Protein AF-A0AA94EXV3-F1 (afdb_monomer_lite)

Radius of gyration: 38.87 Å; chains: 1; bounding box: 65×58×108 Å

Organism: NCBI:txid996

pLDDT: mean 76.08, std 19.23, range [32.66, 96.25]

Secondary structure (DSSP, 8-state):
-HHHHHHHHHHHHHHHHHT----------TT--------HHHHHHHHHHHHS-SS---HHHHHHHHHHHHHHHHHHHHHHHHHHHHHHHHHHHHHHHHHHHHHHHHHHHHHHHHHHHHHHHHHHHHHHHHHHTSSS--HHHHHHHHHHHHHHHHHHHHHHHHHHHHHHHHHHHHHHTT-

Sequence (179 aa):
MKRHIYIILLTIISVNIYGQTDTVNKQKTNSIEKVEVVNKSFDELVKFQTEKKKEEKSIWDTLIPLLIGAGLTLLTQILMDYRKNQKDKKSEILLTKAELEKHKYLLKDNYRELAMHKAHKFYWYAHYEFESAKEKPDEKEVEKFYNYHMNSSSKARETENKKSDNFANTVSKSQNYNI

Structure (mmCIF, N/CA/C/O backbone):
data_AF-A0AA94EXV3-F1
#
_entry.id   AF-A0AA94EXV3-F1
#
loop_
_atom_site.group_PDB
_atom_site.id
_atom_site.type_symbol
_atom_site.label_atom_id
_atom_site.label_alt_id
_atom_site.label_comp_id
_atom_site.label_asym_id
_atom_site.label_entity_id
_atom_site.label_seq_id
_atom_site.pdbx_PDB_ins_code
_atom_site.Cartn_x
_atom_site.Cartn_y
_atom_site.Cartn_z
_atom_site.occupancy
_atom_site.B_iso_or_equiv
_atom_site.auth_seq_id
_atom_site.auth_comp_id
_atom_site.auth_asym_id
_atom_site.auth_atom_id
_atom_site.pdbx_PDB_model_num
ATOM 1 N N . MET A 1 1 ? -6.667 13.140 40.363 1.00 45.44 1 MET A N 1
ATOM 2 C CA . MET A 1 1 ? -7.126 12.741 41.719 1.00 45.44 1 MET A CA 1
ATOM 3 C C . MET A 1 1 ? -8.138 11.592 41.737 1.00 45.44 1 MET A C 1
ATOM 5 O O . MET A 1 1 ? -7.859 10.610 42.407 1.00 45.44 1 MET A O 1
ATOM 9 N N . LYS A 1 2 ? -9.254 11.626 40.984 1.00 43.28 2 LYS A N 1
ATOM 10 C CA . LYS A 1 2 ? -10.299 10.566 41.029 1.00 43.28 2 LYS A CA 1
ATOM 11 C C . LYS A 1 2 ? -9.805 9.133 40.726 1.00 43.28 2 LYS A C 1
ATOM 13 O O . LYS A 1 2 ? -10.330 8.173 41.273 1.00 43.28 2 LYS A O 1
ATOM 18 N N . ARG A 1 3 ? -8.759 8.988 39.903 1.00 48.91 3 ARG A N 1
ATOM 19 C CA . ARG A 1 3 ? -8.186 7.690 39.495 1.00 48.91 3 ARG A CA 1
ATOM 20 C C . ARG A 1 3 ? -7.366 6.997 40.597 1.00 48.91 3 ARG A C 1
ATOM 22 O O . ARG A 1 3 ? -7.314 5.776 40.620 1.00 48.91 3 ARG A O 1
ATOM 29 N N . HIS A 1 4 ? -6.772 7.755 41.522 1.00 48.53 4 HIS A N 1
ATOM 30 C CA . HIS A 1 4 ? -5.984 7.187 42.625 1.00 48.53 4 HIS A CA 1
ATOM 31 C C . HIS A 1 4 ? -6.871 6.665 43.759 1.00 48.53 4 HIS A C 1
ATOM 33 O O . HIS A 1 4 ? -6.553 5.640 44.348 1.00 48.53 4 HIS A O 1
ATOM 39 N N . ILE A 1 5 ? -8.026 7.297 43.990 1.00 61.88 5 ILE A N 1
ATOM 40 C CA . ILE A 1 5 ? -8.992 6.864 45.011 1.00 61.88 5 ILE A CA 1
ATOM 41 C C . ILE A 1 5 ? -9.544 5.468 44.682 1.00 61.88 5 ILE A C 1
ATOM 43 O O . ILE A 1 5 ? -9.594 4.614 45.559 1.00 61.88 5 ILE A O 1
ATOM 47 N N . TYR A 1 6 ? -9.866 5.197 43.411 1.00 53.41 6 TYR A N 1
ATOM 48 C CA . TYR A 1 6 ? -10.342 3.877 42.972 1.00 53.41 6 TYR A CA 1
ATOM 49 C C . TYR A 1 6 ? -9.300 2.766 43.140 1.00 53.41 6 TYR A C 1
ATOM 51 O O . TYR A 1 6 ? -9.657 1.651 43.508 1.00 53.41 6 TYR A O 1
ATOM 59 N N . ILE A 1 7 ? -8.020 3.064 42.892 1.00 61.72 7 ILE A N 1
ATOM 60 C CA . ILE A 1 7 ? -6.933 2.088 43.048 1.00 61.72 7 ILE A CA 1
ATOM 61 C C . ILE A 1 7 ? -6.751 1.741 44.527 1.00 61.72 7 ILE A C 1
ATOM 63 O O . ILE A 1 7 ? -6.656 0.564 44.853 1.00 61.72 7 ILE A O 1
ATOM 67 N N . ILE A 1 8 ? -6.788 2.743 45.412 1.00 63.00 8 ILE A N 1
ATOM 68 C CA . ILE A 1 8 ? -6.661 2.546 46.863 1.00 63.00 8 ILE A CA 1
ATOM 69 C C . ILE A 1 8 ? -7.824 1.693 47.398 1.00 63.00 8 ILE A C 1
ATOM 71 O O . ILE A 1 8 ? -7.603 0.738 48.143 1.00 63.00 8 ILE A O 1
ATOM 75 N N . LEU A 1 9 ? -9.054 1.975 46.960 1.00 56.28 9 LEU A N 1
ATOM 76 C CA . LEU A 1 9 ? -10.245 1.222 47.369 1.00 56.28 9 LEU A CA 1
ATOM 77 C C . LEU A 1 9 ? -10.205 -0.235 46.875 1.00 56.28 9 LEU A C 1
ATOM 79 O O . LEU A 1 9 ? -10.490 -1.150 47.644 1.00 56.28 9 LEU A O 1
ATOM 83 N N . LEU A 1 10 ? -9.761 -0.468 45.633 1.00 56.19 10 LEU A N 1
ATOM 84 C CA . LEU A 1 10 ? -9.556 -1.816 45.089 1.00 56.19 10 LEU A CA 1
ATOM 85 C C . LEU A 1 10 ? -8.454 -2.584 45.827 1.00 56.19 10 LEU A C 1
ATOM 87 O O . LEU A 1 10 ? -8.637 -3.767 46.103 1.00 56.19 10 LEU A O 1
ATOM 91 N N . THR A 1 11 ? -7.349 -1.926 46.198 1.00 55.19 11 THR A N 1
ATOM 92 C CA . THR A 1 11 ? -6.275 -2.579 46.960 1.00 55.19 11 THR A CA 1
ATOM 93 C C . THR A 1 11 ? -6.727 -2.999 48.357 1.00 55.19 11 THR A C 1
ATOM 95 O O . THR A 1 11 ? -6.437 -4.119 48.771 1.00 55.19 11 THR A O 1
ATOM 98 N N . ILE A 1 12 ? -7.509 -2.165 49.053 1.00 58.97 12 ILE A N 1
ATOM 99 C CA . ILE A 1 12 ? -8.038 -2.485 50.390 1.00 58.97 12 ILE A CA 1
ATOM 100 C C . ILE A 1 12 ? -9.010 -3.674 50.322 1.00 58.97 12 ILE A C 1
ATOM 102 O O . ILE A 1 12 ? -8.976 -4.550 51.186 1.00 58.97 12 ILE A O 1
ATOM 106 N N . ILE A 1 13 ? -9.834 -3.752 49.273 1.00 56.25 13 ILE A N 1
ATOM 107 C CA . ILE A 1 13 ? -10.747 -4.884 49.064 1.00 56.25 13 ILE A CA 1
ATOM 108 C C . ILE A 1 13 ? -9.959 -6.163 48.734 1.00 56.25 13 ILE A C 1
ATOM 110 O O . ILE A 1 13 ? -10.239 -7.211 49.309 1.00 56.25 13 ILE A O 1
ATOM 114 N N . SER A 1 14 ? -8.927 -6.094 47.884 1.00 52.88 14 SER A N 1
ATOM 115 C CA . SER A 1 14 ? -8.119 -7.275 47.545 1.00 52.88 14 SER A CA 1
ATOM 116 C C . SER A 1 14 ? -7.293 -7.815 48.717 1.00 52.88 14 SER A C 1
ATOM 118 O O . SER A 1 14 ? -7.165 -9.028 48.852 1.00 52.88 14 SER A O 1
ATOM 120 N N . VAL A 1 15 ? -6.776 -6.947 49.595 1.00 51.38 15 VAL A N 1
ATOM 121 C CA . VAL A 1 15 ? -5.991 -7.375 50.768 1.00 51.38 15 VAL A CA 1
ATOM 122 C C . VAL A 1 15 ? -6.872 -8.087 51.798 1.00 51.38 15 VAL A C 1
ATOM 124 O O . VAL A 1 15 ? -6.430 -9.064 52.394 1.00 51.38 15 VAL A O 1
ATOM 127 N N . ASN A 1 16 ? -8.135 -7.675 51.955 1.00 52.06 16 ASN A N 1
ATOM 128 C CA . ASN A 1 16 ? -9.071 -8.359 52.855 1.00 52.06 16 ASN A CA 1
ATOM 129 C C . ASN A 1 16 ? -9.522 -9.734 52.331 1.00 52.06 16 ASN A C 1
ATOM 131 O O . ASN A 1 16 ? -9.794 -10.622 53.130 1.00 52.06 16 ASN A O 1
ATOM 135 N N . ILE A 1 17 ? -9.571 -9.934 51.009 1.00 52.06 17 ILE A N 1
ATOM 136 C CA . ILE A 1 17 ? -9.995 -11.211 50.404 1.00 52.06 17 ILE A CA 1
ATOM 137 C C . ILE A 1 17 ? -8.862 -12.253 50.412 1.00 52.06 17 ILE A C 1
ATOM 139 O O . ILE A 1 17 ? -9.127 -13.442 50.549 1.00 52.06 17 ILE A O 1
ATOM 143 N N . TYR A 1 18 ? -7.597 -11.833 50.306 1.00 44.06 18 TYR A N 1
ATOM 144 C CA . TYR A 1 18 ? -6.448 -12.752 50.251 1.00 44.06 18 TYR A CA 1
ATOM 145 C C . TYR A 1 18 ? -5.907 -13.196 51.625 1.00 44.06 18 TYR A C 1
ATOM 147 O O . TYR A 1 18 ? -5.022 -14.048 51.682 1.00 44.06 18 TYR A O 1
ATOM 155 N N . GLY A 1 19 ? -6.409 -12.635 52.730 1.00 38.22 19 GLY A N 1
ATOM 156 C CA . GLY A 1 19 ? -5.903 -12.893 54.085 1.00 38.22 19 GLY A CA 1
ATOM 157 C C . GLY A 1 19 ? -6.409 -14.169 54.774 1.00 38.22 19 GLY A C 1
ATOM 158 O O . GLY A 1 19 ? -5.950 -14.465 55.875 1.00 38.22 19 GLY A O 1
ATOM 159 N N . GLN A 1 20 ? -7.334 -14.927 54.178 1.00 39.91 20 GLN A N 1
ATOM 160 C CA . GLN A 1 20 ? -7.860 -16.163 54.769 1.00 39.91 20 GLN A CA 1
ATOM 161 C C . GLN A 1 20 ? -7.376 -17.378 53.979 1.00 39.91 20 GLN A C 1
ATOM 163 O O . GLN A 1 20 ? -7.855 -17.676 52.891 1.00 39.91 20 GLN A O 1
ATOM 168 N N . THR A 1 21 ? -6.383 -18.067 54.532 1.00 36.72 21 THR A N 1
ATOM 169 C CA . THR A 1 21 ? -5.880 -19.336 54.015 1.00 36.72 21 THR A CA 1
ATOM 170 C C . THR A 1 21 ? -6.914 -20.442 54.232 1.00 36.72 21 THR A C 1
ATOM 172 O O . THR A 1 21 ? -7.266 -20.783 55.363 1.00 36.72 21 THR A O 1
ATOM 175 N N . ASP A 1 22 ? -7.389 -21.024 53.131 1.00 38.88 22 ASP A N 1
ATOM 176 C CA . ASP A 1 22 ? -8.254 -22.202 53.130 1.00 38.88 22 ASP A CA 1
ATOM 177 C C . ASP A 1 22 ? -7.547 -23.389 53.807 1.00 38.88 22 ASP A C 1
ATOM 179 O O . ASP A 1 22 ? -6.494 -23.853 53.363 1.00 38.88 22 ASP A O 1
ATOM 183 N N . THR A 1 23 ? -8.128 -23.916 54.887 1.00 40.31 23 THR A N 1
ATOM 184 C CA . THR A 1 23 ? -7.666 -25.167 55.507 1.00 40.31 23 THR A CA 1
ATOM 185 C C . THR A 1 23 ? -8.450 -26.339 54.923 1.00 40.31 23 THR A C 1
ATOM 187 O O . THR A 1 23 ? -9.612 -26.567 55.252 1.00 40.31 23 THR A O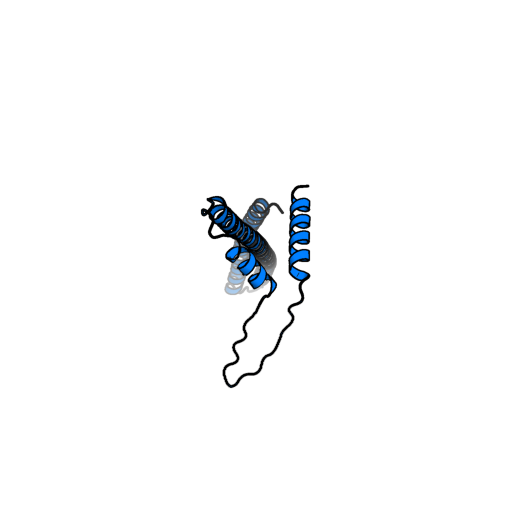 1
ATOM 190 N N . VAL A 1 24 ? -7.807 -27.094 54.029 1.00 38.91 24 VAL A N 1
ATOM 191 C CA . VAL A 1 24 ? -8.376 -28.294 53.394 1.00 38.91 24 VAL A CA 1
ATOM 192 C C . VAL A 1 24 ? -8.410 -29.439 54.409 1.00 38.91 24 VAL A C 1
ATOM 194 O O . VAL A 1 24 ? -7.372 -30.017 54.727 1.00 38.91 24 VAL A O 1
ATOM 197 N N . ASN A 1 25 ? -9.595 -29.799 54.906 1.00 44.00 25 ASN A N 1
ATOM 198 C CA . ASN A 1 25 ? -9.774 -30.976 55.756 1.00 44.00 25 ASN A CA 1
ATOM 199 C C . ASN A 1 25 ? -10.273 -32.156 54.906 1.00 44.00 25 ASN A C 1
ATOM 201 O O . ASN A 1 25 ? -11.390 -32.131 54.396 1.00 44.00 25 ASN A O 1
ATOM 205 N N . LYS A 1 26 ? -9.437 -33.184 54.719 1.00 34.16 26 LYS A N 1
ATOM 206 C CA . LYS A 1 26 ? -9.786 -34.391 53.952 1.00 34.16 26 LYS A CA 1
ATOM 207 C C . LYS A 1 26 ? -10.406 -35.433 54.884 1.00 34.16 26 LYS A C 1
ATOM 209 O O . LYS A 1 26 ? -9.681 -36.077 55.637 1.00 34.16 26 LYS A O 1
ATOM 214 N N . GLN A 1 27 ? -11.719 -35.650 54.803 1.00 38.34 27 GLN A N 1
ATOM 215 C CA . GLN A 1 27 ? -12.358 -36.834 55.390 1.00 38.34 27 GLN A CA 1
ATOM 216 C C . GLN A 1 27 ? -12.589 -37.899 54.318 1.00 38.34 27 GLN A C 1
ATOM 218 O O . GLN A 1 27 ? -13.201 -37.649 53.285 1.00 38.34 27 GLN A O 1
ATOM 223 N N . LYS A 1 28 ? -12.076 -39.105 54.577 1.00 32.66 28 LYS A N 1
ATOM 224 C CA . LYS A 1 28 ? -12.181 -40.264 53.690 1.00 32.66 28 LYS A CA 1
ATOM 225 C C . LYS A 1 28 ? -13.362 -41.125 54.144 1.00 32.66 28 LYS A C 1
ATOM 227 O O . LYS A 1 28 ? -13.272 -41.785 55.174 1.00 32.66 28 LYS A O 1
ATOM 232 N N . THR A 1 29 ? -14.448 -41.137 53.378 1.00 37.28 29 THR A N 1
ATOM 233 C CA . THR A 1 29 ? -15.479 -42.186 53.446 1.00 37.28 29 THR A CA 1
ATOM 234 C C . THR A 1 29 ? -15.749 -42.723 52.043 1.00 37.28 29 THR A C 1
ATOM 236 O O . THR A 1 29 ? -15.514 -42.051 51.041 1.00 37.28 29 THR A O 1
ATOM 239 N N . ASN A 1 30 ? -16.098 -44.005 51.976 1.00 46.31 30 ASN A N 1
ATOM 240 C CA . ASN A 1 30 ? -15.985 -44.828 50.780 1.00 46.31 30 ASN A CA 1
ATOM 241 C C . ASN A 1 30 ? -16.817 -44.316 49.584 1.00 46.31 30 ASN A C 1
ATOM 243 O O . ASN A 1 30 ? -18.038 -44.215 49.648 1.00 46.31 30 ASN A O 1
ATOM 247 N N . SER A 1 31 ? -16.120 -44.160 48.452 1.00 42.94 31 SER A N 1
ATOM 248 C CA . SER A 1 31 ? -16.575 -44.302 47.055 1.00 42.94 31 SER A CA 1
ATOM 249 C C . SER A 1 31 ? -17.255 -43.160 46.285 1.00 42.94 31 SER A C 1
ATOM 251 O O . SER A 1 31 ? -17.585 -43.394 45.128 1.00 42.94 31 SER A O 1
ATOM 253 N N . ILE A 1 32 ? -17.342 -41.922 46.786 1.00 42.50 32 ILE A N 1
ATOM 254 C CA . ILE A 1 32 ? -17.575 -40.736 45.927 1.00 42.50 32 ILE A CA 1
ATOM 255 C C . ILE A 1 32 ? -16.794 -39.544 46.505 1.00 42.50 32 ILE A C 1
ATOM 257 O O . ILE A 1 32 ? -17.120 -39.059 47.586 1.00 42.50 32 ILE A O 1
ATOM 261 N N . GLU A 1 33 ? -15.752 -39.071 45.808 1.00 38.19 33 GLU A N 1
ATOM 262 C CA . GLU A 1 33 ? -15.032 -37.837 46.167 1.00 38.19 33 GLU A CA 1
ATOM 263 C C . GLU A 1 33 ? -15.942 -36.627 45.919 1.00 38.19 33 GLU A C 1
ATOM 265 O O . GLU A 1 33 ? -15.972 -36.034 44.842 1.00 38.19 33 GLU A O 1
ATOM 270 N N . LYS A 1 34 ? -16.721 -36.260 46.935 1.00 37.72 34 LYS A N 1
ATOM 271 C CA . LYS A 1 34 ? -17.432 -34.987 46.962 1.00 37.72 34 LYS A CA 1
ATOM 272 C C . LYS A 1 34 ? -16.473 -33.939 47.524 1.00 37.72 34 LYS A C 1
ATOM 274 O O . LYS A 1 34 ? -16.270 -33.852 48.731 1.00 37.72 34 LYS A O 1
ATOM 279 N N . VAL A 1 35 ? -15.831 -33.180 46.638 1.00 42.56 35 VAL A N 1
ATOM 280 C CA . VAL A 1 35 ? -15.030 -32.012 47.026 1.00 42.56 35 VAL A CA 1
ATOM 281 C C . VAL A 1 35 ? -16.002 -30.907 47.429 1.00 42.56 35 VAL A C 1
ATOM 283 O O . VAL A 1 35 ? -16.467 -30.133 46.596 1.00 42.56 35 VAL A O 1
ATOM 286 N N . GLU A 1 36 ? -16.371 -30.867 48.706 1.00 45.97 36 GLU A N 1
ATOM 287 C CA . GLU A 1 36 ? -17.114 -29.743 49.265 1.00 45.97 36 GLU A CA 1
ATOM 288 C C . GLU A 1 36 ? -16.120 -28.639 49.630 1.00 45.97 36 GLU A C 1
ATOM 290 O O . GLU A 1 36 ? -15.291 -28.785 50.529 1.00 45.97 36 GLU A O 1
ATOM 295 N N . VAL A 1 37 ? -16.186 -27.523 48.902 1.00 45.62 37 VAL A N 1
ATOM 296 C CA . VAL A 1 37 ? -15.518 -26.280 49.294 1.00 45.62 37 VAL A CA 1
ATOM 297 C C . VAL A 1 37 ? -16.305 -25.712 50.473 1.00 45.62 37 VAL A C 1
ATOM 299 O O . VAL A 1 37 ? -17.205 -24.893 50.305 1.00 45.62 37 VAL A O 1
ATOM 302 N N . VAL A 1 38 ? -16.013 -26.209 51.674 1.00 52.38 38 VAL A N 1
ATOM 303 C CA . VAL A 1 38 ? -16.607 -25.712 52.919 1.00 52.38 38 VAL A CA 1
ATOM 304 C C . VAL A 1 38 ? -15.869 -24.438 53.304 1.00 52.38 38 VAL A C 1
ATOM 306 O O . VAL A 1 38 ? -14.886 -24.455 54.050 1.00 52.38 38 VAL A O 1
ATOM 309 N N . ASN A 1 39 ? -16.311 -23.316 52.741 1.00 55.19 39 ASN A N 1
ATOM 310 C CA . ASN A 1 39 ? -15.818 -22.015 53.153 1.00 55.19 39 ASN A CA 1
ATOM 311 C C . ASN A 1 39 ? -16.484 -21.648 54.484 1.00 55.19 39 ASN A C 1
ATOM 313 O O . ASN A 1 39 ? -17.587 -21.107 54.516 1.00 55.19 39 ASN A O 1
ATOM 317 N N . LYS A 1 40 ? -15.782 -21.931 55.587 1.00 57.16 40 LYS A N 1
ATOM 318 C CA . LYS A 1 40 ? -16.249 -21.649 56.952 1.00 57.16 40 LYS A CA 1
ATOM 319 C C . LYS A 1 40 ? -16.683 -20.196 57.139 1.00 57.16 40 LYS A C 1
ATOM 321 O O . LYS A 1 40 ? -17.629 -19.960 57.873 1.00 57.16 40 LYS A O 1
ATOM 326 N N . SER A 1 41 ? -16.042 -19.246 56.455 1.00 59.88 41 SER A N 1
ATOM 327 C CA . SER A 1 41 ? -16.410 -17.827 56.540 1.00 59.88 41 SER A CA 1
ATOM 328 C C . SER A 1 41 ? -17.731 -17.522 55.828 1.00 59.88 41 SER A C 1
ATOM 330 O O . SER A 1 41 ? -18.515 -16.704 56.304 1.00 59.88 41 SER A O 1
ATOM 332 N N . PHE A 1 42 ? -18.025 -18.226 54.731 1.00 60.06 42 PHE A N 1
ATOM 333 C CA . PHE A 1 42 ? -19.312 -18.132 54.051 1.00 60.06 42 PHE A CA 1
ATOM 334 C C . PHE A 1 42 ? -20.408 -18.808 54.874 1.00 60.06 42 PHE A C 1
ATOM 336 O O . PHE A 1 42 ? -21.466 -18.222 55.061 1.00 60.06 42 PHE A O 1
ATOM 343 N N . ASP A 1 43 ? -20.138 -19.985 55.439 1.00 59.88 43 ASP A N 1
ATOM 344 C CA . ASP A 1 43 ? -21.085 -20.687 56.311 1.00 59.88 43 ASP A CA 1
ATOM 345 C C . ASP A 1 43 ? -21.363 -19.918 57.607 1.00 59.88 43 ASP A C 1
ATOM 347 O O . ASP A 1 43 ? -22.485 -19.938 58.103 1.00 59.88 43 ASP A O 1
ATOM 351 N N . GLU A 1 44 ? -20.373 -19.207 58.147 1.00 67.56 44 GLU A N 1
ATOM 352 C CA . GLU A 1 44 ? -20.520 -18.341 59.318 1.00 67.56 44 GLU A CA 1
ATOM 353 C C . GLU A 1 44 ? -21.292 -17.059 58.977 1.00 67.56 44 GLU A C 1
ATOM 355 O O . GLU A 1 44 ? -22.170 -16.660 59.739 1.00 67.56 44 GLU A O 1
ATOM 360 N N . LEU A 1 45 ? -21.073 -16.468 57.795 1.00 60.25 45 LEU A N 1
ATOM 361 C CA . LEU A 1 45 ? -21.897 -15.370 57.272 1.00 60.25 45 LEU A CA 1
ATOM 362 C C . LEU A 1 45 ? -23.345 -15.809 57.012 1.00 60.25 45 LEU A C 1
ATOM 364 O O . LEU A 1 45 ? -24.278 -15.085 57.359 1.00 60.25 45 LEU A O 1
ATOM 368 N N . VAL A 1 46 ? -23.543 -17.001 56.444 1.00 64.38 46 VAL A N 1
ATOM 369 C CA . VAL A 1 46 ? -24.862 -17.590 56.182 1.00 64.38 46 VAL A CA 1
ATOM 370 C C . VAL A 1 46 ? -25.563 -17.912 57.495 1.00 64.38 46 VAL A C 1
ATOM 372 O O . VAL A 1 46 ? -26.719 -17.526 57.651 1.00 64.38 46 VAL A O 1
ATOM 375 N N . LYS A 1 47 ? -24.880 -18.535 58.466 1.00 64.38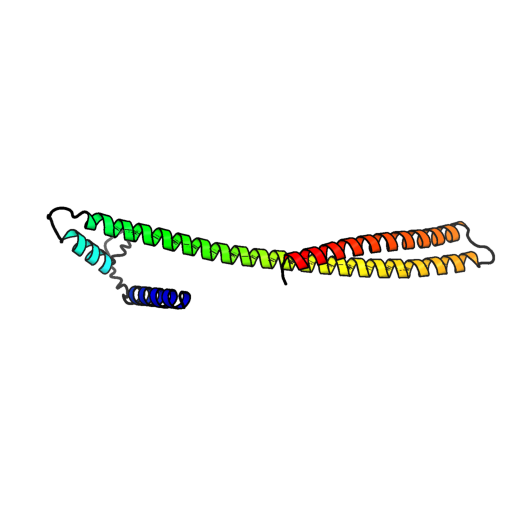 47 LYS A N 1
ATOM 376 C CA . LYS A 1 47 ? -25.417 -18.801 59.811 1.00 64.38 47 LYS A CA 1
ATOM 377 C C . LYS A 1 47 ? -25.745 -17.523 60.564 1.00 64.38 47 LYS A C 1
ATOM 379 O O . LYS A 1 47 ? -26.830 -17.423 61.119 1.00 64.38 47 LYS A O 1
ATOM 384 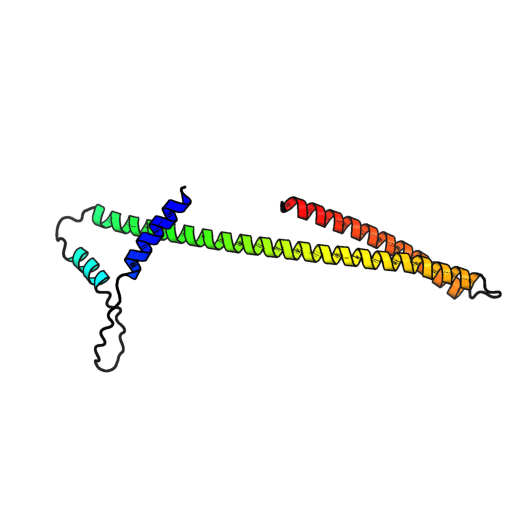N N . PHE A 1 48 ? -24.883 -16.511 60.521 1.00 65.44 48 PHE A N 1
ATOM 385 C CA . PHE A 1 48 ? -25.156 -15.220 61.151 1.00 65.44 48 PHE A CA 1
ATOM 386 C C . PHE A 1 48 ? -26.374 -14.516 60.530 1.00 65.44 48 PHE A C 1
ATOM 388 O O . PHE A 1 48 ? -27.127 -13.848 61.240 1.00 65.44 48 PHE A O 1
ATOM 395 N N . GLN A 1 49 ? -26.606 -14.703 59.224 1.00 58.72 49 GLN A N 1
ATOM 396 C CA . GLN A 1 49 ? -27.815 -14.235 58.539 1.00 58.72 49 GLN A CA 1
ATOM 397 C C . GLN A 1 49 ? -29.054 -15.107 58.808 1.00 58.72 49 GLN A C 1
ATOM 399 O O . GLN A 1 49 ? -30.161 -14.580 58.781 1.00 58.72 49 GLN A O 1
ATOM 404 N N . THR A 1 50 ? -28.908 -16.410 59.082 1.00 60.31 50 THR A N 1
ATOM 405 C CA . THR A 1 50 ? -30.047 -17.317 59.348 1.00 60.31 50 THR A CA 1
ATOM 406 C C . THR A 1 50 ? -30.442 -17.412 60.823 1.00 60.31 50 THR A C 1
ATOM 408 O O . THR A 1 50 ? -31.612 -17.649 61.113 1.00 60.31 50 THR A O 1
ATOM 411 N N . GLU A 1 51 ? -29.520 -17.195 61.766 1.00 60.28 51 GLU A N 1
ATOM 412 C CA . GLU A 1 51 ? -29.797 -17.219 63.211 1.00 60.28 51 GLU A CA 1
ATOM 413 C C . GLU A 1 51 ? -30.364 -15.886 63.726 1.00 60.28 51 GLU A C 1
ATOM 415 O O . GLU A 1 51 ? -31.109 -15.867 64.711 1.00 60.28 51 GLU A O 1
ATOM 420 N N . LYS A 1 52 ? -30.112 -14.762 63.037 1.00 52.66 52 LYS A N 1
ATOM 421 C CA . LYS A 1 52 ? -30.773 -13.487 63.345 1.00 52.66 52 LYS A CA 1
ATOM 422 C C . LYS A 1 52 ? -32.173 -13.415 62.721 1.00 52.66 52 LYS A C 1
ATOM 424 O O . LYS A 1 52 ? -32.378 -12.804 61.682 1.00 52.66 52 LYS A O 1
ATOM 429 N N . LYS A 1 53 ? -33.124 -13.932 63.511 1.00 52.66 53 LYS A N 1
ATOM 430 C CA . LYS A 1 53 ? -34.497 -13.429 63.731 1.00 52.66 53 LYS A CA 1
ATOM 431 C C . LYS A 1 53 ? -35.655 -14.040 62.922 1.00 52.66 53 LYS A C 1
ATOM 433 O O . LYS A 1 53 ? -35.929 -13.702 61.777 1.00 52.66 53 LYS A O 1
ATOM 438 N N . LYS A 1 54 ? -36.486 -14.788 63.663 1.00 53.69 54 LYS A N 1
ATOM 439 C CA . LYS A 1 54 ? -37.958 -14.713 63.603 1.00 53.69 54 LYS A CA 1
ATOM 440 C C . LYS A 1 54 ? -38.431 -13.365 64.183 1.00 53.69 54 LYS A C 1
ATOM 442 O O . LYS A 1 54 ? -39.056 -13.331 65.235 1.00 53.69 54 LYS A O 1
ATOM 447 N N . GLU A 1 55 ? -38.100 -12.260 63.534 1.00 56.91 55 GLU A N 1
ATOM 448 C CA . GLU A 1 55 ? -38.699 -10.946 63.795 1.00 56.91 55 GLU A CA 1
ATOM 449 C C . GLU A 1 55 ? -38.970 -10.295 62.439 1.00 56.91 55 GLU A C 1
ATOM 451 O O . GLU A 1 55 ? -38.317 -10.632 61.453 1.00 56.91 55 GLU A O 1
ATOM 456 N N . GLU A 1 56 ? -40.002 -9.458 62.381 1.00 58.16 56 GLU A N 1
ATOM 457 C CA . GLU A 1 56 ? -40.596 -8.877 61.173 1.00 58.16 56 GLU A CA 1
ATOM 458 C C . GLU A 1 56 ? -39.562 -8.543 60.087 1.00 58.16 56 GLU A C 1
ATOM 460 O O . GLU A 1 56 ? -38.662 -7.731 60.299 1.00 58.16 56 GLU A O 1
ATOM 465 N N . LYS A 1 57 ? -39.693 -9.192 58.917 1.00 60.03 57 LYS A N 1
ATOM 466 C CA . LYS A 1 57 ? -38.799 -9.003 57.767 1.00 60.03 57 LYS A CA 1
ATOM 467 C C . LYS A 1 57 ? -38.712 -7.518 57.426 1.00 60.03 57 LYS A C 1
ATOM 469 O O . LYS A 1 57 ? -39.658 -6.943 56.886 1.00 60.03 57 LYS A O 1
ATOM 474 N N . SER A 1 58 ? -37.565 -6.919 57.714 1.00 73.56 58 SER A N 1
ATOM 475 C CA . SER A 1 58 ? -37.295 -5.531 57.382 1.00 73.56 58 SER A CA 1
ATOM 476 C C . SER A 1 58 ? -37.087 -5.412 55.875 1.00 73.56 58 SER A C 1
ATOM 478 O O . SER A 1 58 ? -36.396 -6.226 55.261 1.00 73.56 58 SER A O 1
ATOM 480 N N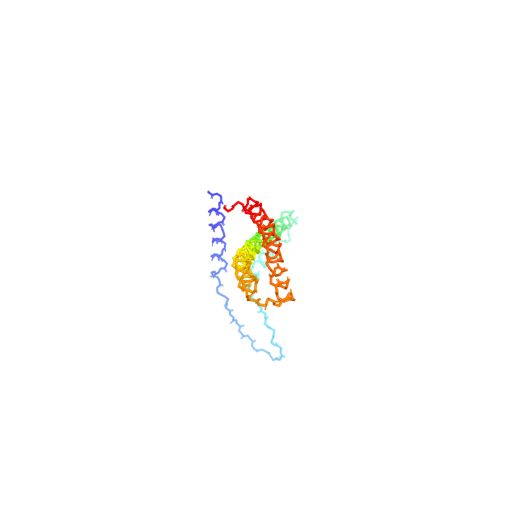 . ILE A 1 59 ? -37.642 -4.368 55.254 1.00 77.44 59 ILE A N 1
ATOM 481 C CA . ILE A 1 59 ? -37.430 -4.066 53.824 1.00 77.44 59 ILE A CA 1
ATOM 482 C C . ILE A 1 59 ? -35.922 -3.967 53.510 1.00 77.44 59 ILE A C 1
ATOM 484 O O . ILE A 1 59 ? -35.471 -4.346 52.427 1.00 77.44 59 ILE A O 1
ATOM 488 N N . TRP A 1 60 ? -35.126 -3.534 54.491 1.00 80.38 60 TRP A N 1
ATOM 489 C CA . TRP A 1 60 ? -33.672 -3.419 54.401 1.00 80.38 60 TRP A CA 1
ATOM 490 C C . TRP A 1 60 ? -32.951 -4.760 54.225 1.00 80.38 60 TRP A C 1
ATOM 492 O O . TRP A 1 60 ? -31.945 -4.800 53.516 1.00 80.38 60 TRP A O 1
ATOM 502 N N . ASP A 1 61 ? -33.495 -5.856 54.764 1.00 77.19 61 ASP A N 1
ATOM 503 C CA . ASP A 1 61 ? -32.903 -7.196 54.640 1.00 77.19 61 ASP A CA 1
ATOM 504 C C . ASP A 1 61 ? -32.975 -7.719 53.199 1.00 77.19 61 ASP A C 1
ATOM 506 O O . ASP A 1 61 ? -32.170 -8.551 52.793 1.00 77.19 61 ASP A O 1
ATOM 510 N N . THR A 1 62 ? -33.912 -7.203 52.397 1.00 79.00 62 THR A N 1
ATOM 511 C CA . THR A 1 62 ? -34.024 -7.526 50.964 1.00 79.00 62 THR A CA 1
ATOM 512 C C . THR A 1 62 ? -33.331 -6.477 50.090 1.00 79.00 62 THR A C 1
ATOM 514 O O . THR A 1 62 ? -32.722 -6.810 49.074 1.00 79.00 62 THR A O 1
ATOM 517 N N . LEU A 1 63 ? -33.377 -5.204 50.492 1.00 80.62 63 LEU A N 1
ATOM 518 C CA . LEU A 1 63 ? -32.826 -4.090 49.721 1.00 80.62 63 LEU A CA 1
ATOM 519 C C . LEU A 1 63 ? -31.290 -4.081 49.691 1.00 80.62 63 LEU A C 1
ATOM 521 O O . LEU A 1 63 ? -30.705 -3.808 48.644 1.00 80.62 63 LEU A O 1
ATOM 525 N N . ILE A 1 64 ? -30.628 -4.391 50.812 1.00 80.75 64 ILE A N 1
ATOM 526 C CA . ILE A 1 64 ? -29.160 -4.375 50.903 1.00 80.75 64 ILE A CA 1
ATOM 527 C C . ILE A 1 64 ? -28.528 -5.446 49.993 1.00 80.75 64 ILE A C 1
ATOM 529 O O . ILE A 1 64 ? -27.676 -5.081 49.178 1.00 80.75 64 ILE A O 1
ATOM 533 N N . PRO A 1 65 ? -28.947 -6.730 50.030 1.00 85.69 65 PRO A N 1
ATOM 534 C CA . PRO A 1 65 ? -28.428 -7.738 49.105 1.00 85.69 65 PRO A CA 1
ATOM 535 C C . PRO A 1 65 ? -28.706 -7.397 47.638 1.00 85.69 65 PRO A C 1
ATOM 537 O O . PRO A 1 65 ? -27.846 -7.613 46.785 1.00 85.69 65 PRO A O 1
ATOM 540 N N . LEU A 1 66 ? -29.875 -6.816 47.342 1.00 84.12 66 LEU A N 1
ATOM 541 C CA . LEU A 1 66 ? -30.249 -6.406 45.988 1.00 84.12 66 LEU A CA 1
ATOM 542 C C . LEU A 1 66 ? -29.350 -5.273 45.462 1.00 84.12 66 LEU A C 1
ATOM 544 O O . LEU A 1 66 ? -28.887 -5.338 44.324 1.00 84.12 66 LEU A O 1
ATOM 548 N N . LEU A 1 67 ? -29.043 -4.271 46.292 1.00 83.00 67 LEU A N 1
ATOM 549 C CA . LEU A 1 67 ? -28.114 -3.186 45.955 1.00 83.00 67 LEU A CA 1
ATOM 550 C C . LEU A 1 67 ? -26.676 -3.683 45.778 1.00 83.00 67 LEU A C 1
ATOM 552 O O . LEU A 1 67 ? -25.992 -3.241 44.856 1.00 83.00 67 LEU A O 1
ATOM 556 N N . ILE A 1 68 ? -26.220 -4.617 46.620 1.00 84.25 68 ILE A N 1
ATOM 557 C CA . ILE A 1 68 ? -24.895 -5.241 46.481 1.00 84.25 68 ILE A CA 1
ATOM 558 C C . ILE A 1 68 ? -24.821 -6.031 45.170 1.00 84.25 68 ILE A C 1
ATOM 560 O O . ILE A 1 68 ? -23.864 -5.867 44.412 1.00 84.25 68 ILE A O 1
ATOM 564 N N . GLY A 1 69 ? -25.848 -6.833 44.867 1.00 86.25 69 GLY A N 1
ATOM 565 C CA . GLY A 1 69 ? -25.956 -7.574 43.611 1.00 86.25 69 GLY A CA 1
ATOM 566 C C . GLY A 1 69 ? -25.933 -6.649 42.392 1.00 86.25 69 GLY A C 1
ATOM 567 O O . GLY A 1 69 ? -25.109 -6.828 41.496 1.00 86.25 69 GLY A O 1
ATOM 568 N N . ALA A 1 70 ? -26.763 -5.602 42.392 1.00 88.25 70 ALA A N 1
ATOM 569 C CA . ALA A 1 70 ? -26.797 -4.603 41.324 1.00 88.25 70 ALA A CA 1
ATOM 570 C C . ALA A 1 70 ? -25.443 -3.883 41.167 1.00 88.25 70 ALA A C 1
ATOM 572 O O . ALA A 1 70 ? -24.926 -3.765 40.055 1.00 88.25 70 ALA A O 1
ATOM 573 N N . GLY A 1 71 ? -24.815 -3.479 42.274 1.00 86.06 71 GLY A N 1
ATOM 574 C CA . GLY A 1 71 ? -23.495 -2.848 42.273 1.00 86.06 71 GLY A CA 1
ATOM 575 C C . GLY A 1 71 ? -22.407 -3.741 41.671 1.00 86.06 71 GLY A C 1
ATOM 576 O O . GLY A 1 71 ? -21.614 -3.273 40.852 1.00 86.06 71 GLY A O 1
ATOM 577 N N . LEU A 1 72 ? -22.400 -5.036 42.003 1.00 83.88 72 LEU A N 1
ATOM 578 C CA . LEU A 1 72 ? -21.471 -6.005 41.414 1.00 83.88 72 LEU A CA 1
ATOM 579 C C . LEU A 1 72 ? -21.680 -6.162 39.902 1.00 83.88 72 LEU A C 1
ATOM 581 O O . LEU A 1 72 ? -20.707 -6.210 39.142 1.00 83.88 72 LEU A O 1
ATOM 585 N N . THR A 1 73 ? -22.935 -6.219 39.446 1.00 90.12 73 THR A N 1
ATOM 586 C CA . THR A 1 73 ? -23.237 -6.333 38.009 1.00 90.12 73 THR A CA 1
ATOM 587 C C . THR A 1 73 ? -22.796 -5.093 37.230 1.00 90.12 73 THR A C 1
ATOM 589 O O . THR A 1 73 ? -22.166 -5.219 36.184 1.00 90.12 73 THR A O 1
ATOM 592 N N . LEU A 1 74 ? -23.013 -3.891 37.769 1.00 86.12 74 LEU A N 1
ATOM 593 C CA . LEU A 1 74 ? -22.563 -2.651 37.134 1.00 86.12 74 LEU A CA 1
ATOM 594 C C . LEU A 1 74 ? -21.035 -2.553 37.097 1.00 86.12 74 LEU A C 1
ATOM 596 O O . LEU A 1 74 ? -20.458 -2.189 36.073 1.00 86.12 74 LEU A O 1
ATOM 600 N N . LEU A 1 75 ? -20.357 -2.923 38.187 1.00 82.62 75 LEU A N 1
ATOM 601 C CA . LEU A 1 75 ? -18.894 -2.941 38.232 1.00 82.62 75 LEU A CA 1
ATOM 602 C C . LEU A 1 75 ? -18.305 -3.908 37.204 1.00 82.62 75 LEU A C 1
ATOM 604 O O . LEU A 1 75 ? -17.352 -3.558 36.507 1.00 82.62 75 LEU A O 1
ATOM 608 N N . THR A 1 76 ? -18.873 -5.108 37.082 1.00 88.75 76 THR A N 1
ATOM 609 C CA . THR A 1 76 ? -18.412 -6.096 36.097 1.00 88.75 76 THR A CA 1
ATOM 610 C C . THR A 1 76 ? -18.665 -5.637 34.662 1.00 88.75 76 THR A C 1
ATOM 612 O O . THR A 1 76 ? -17.767 -5.786 33.833 1.00 88.75 76 THR A O 1
ATOM 615 N N . GLN A 1 77 ? -19.807 -5.003 34.375 1.00 89.69 77 GLN A N 1
ATOM 616 C CA . GLN A 1 77 ? -20.091 -4.393 33.069 1.00 89.69 77 GLN A CA 1
ATOM 617 C C . GLN A 1 77 ? -19.076 -3.300 32.714 1.00 89.69 77 GLN A C 1
ATOM 619 O O . GLN A 1 77 ? -18.432 -3.384 31.671 1.00 89.69 77 GLN A O 1
ATOM 624 N N . ILE A 1 78 ? -18.835 -2.343 33.615 1.00 90.88 78 ILE A N 1
ATOM 625 C CA . ILE A 1 78 ? -17.855 -1.264 33.400 1.00 90.88 78 ILE A CA 1
ATOM 626 C C . ILE A 1 78 ? -16.457 -1.837 33.136 1.00 90.88 78 ILE A C 1
ATOM 628 O O . ILE A 1 78 ? -15.723 -1.354 32.270 1.00 90.88 78 ILE A O 1
ATOM 632 N N . LEU A 1 79 ? -16.067 -2.873 33.880 1.00 90.25 79 LEU A N 1
ATOM 633 C CA . LEU A 1 79 ? -14.749 -3.487 33.758 1.00 90.25 79 LEU A CA 1
ATOM 634 C C . LEU A 1 79 ? -14.610 -4.263 32.437 1.00 90.25 79 LEU A C 1
ATOM 636 O O . LEU A 1 79 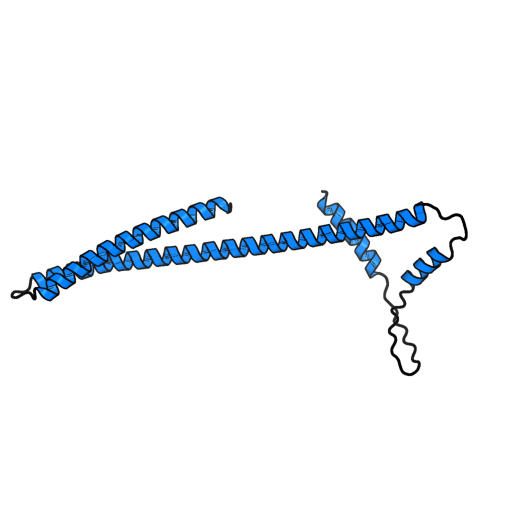? -13.565 -4.175 31.785 1.00 90.25 79 LEU A O 1
ATOM 640 N N . MET A 1 80 ? -15.660 -4.971 32.011 1.00 90.81 80 MET A N 1
ATOM 641 C CA . MET A 1 80 ? -15.727 -5.628 30.701 1.00 90.81 80 MET A CA 1
ATOM 642 C C . MET A 1 80 ? -15.638 -4.611 29.562 1.00 90.81 80 MET A C 1
ATOM 644 O O . MET A 1 80 ? -14.783 -4.765 28.687 1.00 90.81 80 MET A O 1
ATOM 648 N N . ASP A 1 81 ? -16.435 -3.544 29.609 1.00 89.38 81 ASP A N 1
ATOM 649 C CA . ASP A 1 81 ? -16.449 -2.492 28.589 1.00 89.38 81 ASP A CA 1
ATOM 650 C C . ASP A 1 81 ? -15.104 -1.778 28.503 1.00 89.38 81 ASP A C 1
ATOM 652 O O . ASP A 1 81 ? -14.576 -1.548 27.415 1.00 89.38 81 ASP A O 1
ATOM 656 N N . TYR A 1 82 ? -14.476 -1.493 29.644 1.00 90.62 82 TYR A N 1
ATOM 657 C CA . TYR A 1 82 ? -13.148 -0.895 29.668 1.00 90.62 82 TYR A CA 1
ATOM 658 C C . TYR A 1 82 ? -12.091 -1.810 29.034 1.00 90.62 82 TYR A C 1
ATOM 660 O O . TYR A 1 82 ? -11.279 -1.354 28.224 1.00 90.62 82 TYR A O 1
ATOM 668 N N . ARG A 1 83 ? -12.094 -3.109 29.369 1.00 88.88 83 ARG A N 1
ATOM 669 C CA . ARG A 1 83 ? -11.158 -4.082 28.776 1.00 88.88 83 ARG A CA 1
ATOM 670 C C . ARG A 1 83 ? -11.409 -4.271 27.284 1.00 88.88 83 ARG A C 1
ATOM 672 O O . ARG A 1 83 ? -10.441 -4.402 26.537 1.00 88.88 83 ARG A O 1
ATOM 679 N N . LYS A 1 84 ? -12.671 -4.281 26.856 1.00 91.75 84 LYS A N 1
ATOM 680 C CA . LYS A 1 84 ? -13.057 -4.364 25.447 1.00 91.75 84 LYS A CA 1
ATOM 681 C C . LYS A 1 84 ? -12.574 -3.131 24.683 1.00 91.75 84 LYS A C 1
ATOM 683 O O . LYS A 1 84 ? -11.774 -3.280 23.769 1.00 91.75 84 LYS A O 1
ATOM 688 N N . ASN A 1 85 ? -12.890 -1.928 25.161 1.00 88.50 85 ASN A N 1
ATOM 689 C CA . ASN A 1 85 ? -12.445 -0.670 24.555 1.00 88.50 85 ASN A CA 1
ATOM 690 C C . ASN A 1 85 ? -10.915 -0.564 24.449 1.00 88.50 85 ASN A C 1
ATOM 692 O O . ASN A 1 85 ? -10.390 -0.036 23.474 1.00 88.50 85 ASN A O 1
ATOM 696 N N . GLN A 1 86 ? -10.174 -1.067 25.441 1.00 84.50 86 GLN A N 1
ATOM 697 C CA . GLN A 1 86 ? -8.709 -1.142 25.387 1.00 84.50 86 GLN A CA 1
ATOM 698 C C . GLN A 1 86 ? -8.211 -2.074 24.272 1.00 84.50 86 GLN A C 1
ATOM 700 O O . GLN A 1 86 ? -7.275 -1.728 23.549 1.00 84.50 86 GLN A O 1
ATOM 705 N N . LYS A 1 87 ? -8.822 -3.257 24.132 1.00 88.31 87 LYS A N 1
ATOM 706 C CA . LYS A 1 87 ? -8.476 -4.216 23.073 1.00 88.31 87 LYS A CA 1
ATOM 707 C C . LYS A 1 87 ? -8.819 -3.667 21.692 1.00 88.31 87 LYS A C 1
ATOM 709 O O . LYS A 1 87 ? -7.969 -3.742 20.809 1.00 88.31 87 LYS A O 1
ATOM 714 N N . ASP A 1 88 ? -9.997 -3.074 21.546 1.00 88.06 88 ASP A N 1
ATOM 715 C CA . ASP A 1 88 ? -10.481 -2.526 20.280 1.00 88.06 88 ASP A CA 1
ATOM 716 C C . ASP A 1 88 ? -9.557 -1.396 19.811 1.00 88.06 88 ASP A C 1
ATOM 718 O O . ASP A 1 88 ? -9.011 -1.479 18.713 1.00 88.06 88 ASP A O 1
ATOM 722 N N . LYS A 1 89 ? -9.213 -0.448 20.696 1.00 84.50 89 LYS A N 1
ATOM 723 C CA . LYS A 1 89 ? -8.218 0.602 20.405 1.00 84.50 89 LYS A CA 1
ATOM 724 C C . LYS A 1 89 ? -6.862 0.041 19.989 1.00 84.50 89 LYS A C 1
ATOM 726 O O . LYS A 1 89 ? -6.241 0.533 19.053 1.00 84.50 89 LYS A O 1
ATOM 731 N N . LYS A 1 90 ? -6.369 -0.993 20.681 1.00 84.25 90 LYS A N 1
ATOM 732 C CA . LYS A 1 90 ? -5.090 -1.623 20.321 1.00 84.25 90 LYS A CA 1
ATOM 733 C C . LYS A 1 90 ? -5.167 -2.287 18.944 1.00 84.25 90 LYS A C 1
ATOM 735 O O . LYS A 1 90 ? -4.205 -2.202 18.185 1.00 84.25 90 LYS A O 1
ATOM 740 N N . SER A 1 91 ? -6.281 -2.947 18.634 1.00 86.62 91 SER A N 1
ATOM 741 C CA . SER A 1 91 ? -6.498 -3.571 17.328 1.00 86.62 91 SER A CA 1
ATOM 742 C C . SER A 1 91 ? -6.575 -2.532 16.210 1.00 86.62 91 SER A C 1
ATOM 744 O O . SER A 1 91 ? -5.927 -2.704 15.185 1.00 86.62 91 SER A O 1
ATOM 746 N N . GLU A 1 92 ? -7.251 -1.410 16.452 1.00 86.69 92 GLU A N 1
ATOM 747 C CA . GLU A 1 92 ? -7.365 -0.293 15.518 1.00 86.69 92 GLU A CA 1
ATOM 748 C C . GLU A 1 92 ? -5.993 0.322 15.218 1.00 86.69 92 GLU A C 1
ATOM 750 O O . GLU A 1 92 ? -5.614 0.438 14.059 1.00 86.69 92 GLU A O 1
ATOM 755 N N . ILE A 1 93 ? -5.178 0.590 16.246 1.00 84.81 93 ILE A N 1
ATOM 756 C CA . ILE A 1 93 ? -3.801 1.086 16.067 1.00 84.81 93 ILE A CA 1
ATOM 757 C C . ILE A 1 93 ? -2.960 0.114 15.225 1.00 84.81 93 ILE A C 1
ATOM 759 O O . ILE A 1 93 ? -2.182 0.543 14.371 1.00 84.81 93 ILE A O 1
ATOM 763 N N . LEU A 1 94 ? -3.088 -1.196 15.463 1.00 86.75 94 LEU A N 1
ATOM 764 C CA . LEU A 1 94 ? -2.363 -2.209 14.693 1.00 86.75 94 LEU A CA 1
ATOM 765 C C . LEU A 1 94 ? -2.810 -2.237 13.229 1.00 86.75 94 LEU A C 1
ATOM 767 O O . LEU A 1 94 ? -1.954 -2.312 12.348 1.00 86.75 94 LEU A O 1
ATOM 771 N N . LEU A 1 95 ? -4.115 -2.141 12.970 1.00 88.12 95 LEU A N 1
ATOM 772 C CA . LEU A 1 95 ? -4.663 -2.065 11.617 1.00 88.12 95 LEU A CA 1
ATOM 773 C C . LEU A 1 95 ? -4.172 -0.805 10.901 1.00 88.12 95 LEU A C 1
ATOM 775 O O . LEU A 1 95 ? -3.627 -0.910 9.805 1.00 88.12 95 LEU A O 1
ATOM 779 N N . THR A 1 96 ? -4.246 0.361 11.545 1.00 83.69 96 THR A N 1
ATOM 780 C CA . THR A 1 96 ? -3.746 1.624 10.986 1.00 83.69 96 THR A CA 1
ATOM 781 C C . THR A 1 96 ? -2.254 1.551 10.673 1.00 83.69 96 THR A C 1
ATOM 783 O O . THR A 1 96 ? -1.816 1.979 9.604 1.00 83.69 96 THR A O 1
ATOM 786 N N . LYS A 1 97 ? -1.451 0.956 11.564 1.00 85.75 97 LYS A N 1
ATOM 787 C CA . LYS A 1 97 ? -0.016 0.760 11.328 1.00 85.75 97 LYS A CA 1
ATOM 788 C C . LYS A 1 97 ? 0.244 -0.166 10.137 1.00 85.75 97 LYS A C 1
ATOM 790 O O . LYS A 1 97 ? 1.096 0.149 9.308 1.00 85.75 97 LYS A O 1
ATOM 795 N N . ALA A 1 98 ? -0.487 -1.275 10.038 1.00 87.50 98 ALA A N 1
ATOM 796 C CA . ALA A 1 98 ? -0.370 -2.209 8.922 1.00 87.50 98 ALA A CA 1
ATOM 797 C C . ALA A 1 98 ? -0.779 -1.560 7.588 1.00 87.50 98 ALA A C 1
ATOM 799 O O . ALA A 1 98 ? -0.106 -1.750 6.574 1.00 87.50 98 ALA A O 1
ATOM 800 N N . GLU A 1 99 ? -1.838 -0.744 7.581 1.00 86.06 99 GLU A N 1
ATOM 801 C CA . GLU A 1 99 ? -2.243 0.027 6.403 1.00 86.06 99 GLU A CA 1
ATOM 802 C C . GLU A 1 99 ? -1.176 1.039 5.975 1.00 86.06 99 GLU A C 1
ATOM 804 O O . GLU A 1 99 ? -0.873 1.149 4.786 1.00 86.06 99 GLU A O 1
ATOM 809 N N . LEU A 1 100 ? -0.587 1.763 6.930 1.00 84.19 100 LEU A N 1
ATOM 810 C CA . LEU A 1 100 ? 0.477 2.729 6.658 1.00 84.19 100 LEU A CA 1
ATOM 811 C C . LEU A 1 100 ? 1.718 2.040 6.084 1.00 84.19 100 LEU A C 1
ATOM 813 O O . LEU A 1 100 ? 2.318 2.524 5.123 1.00 84.19 100 LEU A O 1
ATOM 817 N N . GLU A 1 101 ? 2.084 0.883 6.633 1.00 87.00 101 GLU A N 1
ATOM 818 C CA . GLU A 1 101 ? 3.196 0.082 6.133 1.00 87.00 101 GLU A CA 1
ATOM 819 C C . GLU A 1 101 ? 2.933 -0.432 4.710 1.00 87.00 101 GLU A C 1
ATOM 821 O O . GLU A 1 101 ? 3.786 -0.267 3.836 1.00 87.00 101 GLU A O 1
ATOM 826 N N . LYS A 1 102 ? 1.727 -0.944 4.431 1.00 89.06 102 LYS A N 1
ATOM 827 C CA . LYS A 1 102 ? 1.304 -1.327 3.075 1.00 89.06 102 LYS A CA 1
ATOM 828 C C . LYS A 1 102 ? 1.461 -0.167 2.088 1.00 89.06 102 LYS A C 1
ATOM 830 O O . LYS A 1 102 ? 2.048 -0.349 1.022 1.00 89.06 102 LYS A O 1
ATOM 835 N N . HIS A 1 103 ? 0.977 1.024 2.435 1.00 85.44 103 HIS A N 1
ATOM 836 C CA . HIS A 1 103 ? 1.089 2.209 1.575 1.00 85.44 103 HIS A CA 1
ATOM 837 C C . HIS A 1 103 ? 2.533 2.638 1.343 1.00 85.44 103 HIS A C 1
ATOM 839 O O . HIS A 1 103 ? 2.909 2.963 0.217 1.00 85.44 103 HIS A O 1
ATOM 845 N N . LYS A 1 104 ? 3.379 2.563 2.374 1.00 86.19 104 LYS A N 1
ATOM 846 C CA . LYS A 1 104 ? 4.816 2.821 2.243 1.00 86.19 104 LYS A CA 1
ATOM 847 C C . LYS A 1 104 ? 5.474 1.868 1.240 1.00 86.19 104 LYS A C 1
ATOM 849 O O . LYS A 1 104 ? 6.275 2.315 0.417 1.00 86.19 104 LYS A O 1
ATOM 854 N N . TYR A 1 105 ? 5.135 0.577 1.285 1.00 90.06 105 TYR A N 1
ATOM 855 C CA . TYR A 1 105 ? 5.629 -0.403 0.313 1.00 90.06 105 TYR A CA 1
ATOM 856 C C . TYR A 1 105 ? 5.135 -0.107 -1.104 1.00 90.06 105 TYR A C 1
ATOM 858 O O . TYR A 1 105 ? 5.953 -0.087 -2.020 1.00 90.06 105 TYR A O 1
ATOM 866 N N . LEU A 1 106 ? 3.845 0.195 -1.276 1.00 90.06 106 LEU A N 1
ATOM 867 C CA . LEU A 1 106 ? 3.279 0.565 -2.578 1.00 90.06 106 LEU A CA 1
ATOM 868 C C . LEU A 1 106 ? 3.967 1.799 -3.166 1.00 90.06 106 LEU A C 1
ATOM 870 O O . LEU A 1 106 ? 4.323 1.818 -4.341 1.00 90.06 106 LEU A O 1
ATOM 874 N N . LEU A 1 107 ? 4.211 2.824 -2.348 1.00 88.69 107 LEU A N 1
ATOM 875 C CA . LEU A 1 107 ? 4.902 4.026 -2.796 1.00 88.69 107 LEU A CA 1
ATOM 876 C C . LEU A 1 107 ? 6.335 3.704 -3.237 1.00 88.69 107 LEU A C 1
ATOM 878 O O . LEU A 1 107 ? 6.745 4.120 -4.319 1.00 88.69 107 LEU A O 1
ATOM 882 N N . LYS A 1 108 ? 7.081 2.929 -2.438 1.00 90.69 108 LYS A N 1
ATOM 883 C CA . LYS A 1 108 ? 8.441 2.486 -2.783 1.00 90.69 108 LYS A CA 1
ATOM 884 C C . LYS A 1 108 ? 8.467 1.716 -4.104 1.00 90.69 108 LYS A C 1
ATOM 886 O O . LYS A 1 108 ? 9.368 1.940 -4.911 1.00 90.69 108 LYS A O 1
ATOM 891 N N . ASP A 1 109 ? 7.500 0.832 -4.318 1.00 92.62 109 ASP A N 1
ATOM 892 C CA . ASP A 1 109 ? 7.420 0.035 -5.538 1.00 92.62 109 ASP A CA 1
ATOM 893 C C . ASP A 1 109 ? 7.123 0.902 -6.766 1.00 92.62 109 ASP A C 1
ATOM 895 O O . ASP A 1 109 ? 7.864 0.845 -7.743 1.00 92.62 109 ASP A O 1
ATOM 899 N N . ASN A 1 110 ? 6.170 1.834 -6.662 1.00 91.25 110 ASN A N 1
ATOM 900 C CA . ASN A 1 110 ? 5.894 2.810 -7.722 1.00 91.25 110 ASN A CA 1
ATOM 901 C C . ASN A 1 110 ? 7.130 3.659 -8.072 1.00 91.25 110 ASN A C 1
ATOM 903 O O . ASN A 1 110 ? 7.378 3.953 -9.239 1.00 91.25 110 ASN A O 1
ATOM 907 N N . TYR A 1 111 ? 7.933 4.062 -7.079 1.00 91.50 111 TYR A N 1
ATOM 908 C CA . TYR A 1 111 ? 9.191 4.777 -7.334 1.00 91.50 111 TYR A CA 1
ATOM 909 C C . TYR A 1 111 ? 10.210 3.906 -8.076 1.00 91.50 111 TYR A C 1
ATOM 911 O O . TYR A 1 111 ? 10.886 4.397 -8.982 1.00 91.50 111 TYR A O 1
ATOM 919 N N . ARG A 1 112 ? 10.315 2.624 -7.711 1.00 93.94 112 ARG A N 1
ATOM 920 C CA . ARG A 1 112 ? 11.190 1.657 -8.382 1.00 93.94 112 ARG A CA 1
ATOM 921 C C . ARG A 1 112 ? 10.762 1.439 -9.833 1.00 93.94 112 ARG A C 1
ATOM 923 O O . ARG A 1 112 ? 11.603 1.534 -10.725 1.00 93.94 112 ARG A O 1
ATOM 930 N N . GLU A 1 113 ? 9.477 1.198 -10.073 1.00 92.25 113 GLU A N 1
ATOM 931 C CA . GLU A 1 113 ? 8.921 1.038 -11.421 1.00 92.25 113 GLU A CA 1
ATOM 932 C C . GLU A 1 113 ? 9.121 2.296 -12.268 1.00 92.25 113 GLU A C 1
ATOM 934 O O . GLU A 1 113 ? 9.561 2.215 -13.414 1.00 92.25 113 GLU A O 1
ATOM 939 N N . LEU A 1 114 ? 8.885 3.480 -11.696 1.00 93.88 114 LEU A N 1
ATOM 940 C CA . LEU A 1 114 ? 9.090 4.738 -12.406 1.00 93.88 114 LEU A CA 1
ATOM 941 C C . LEU A 1 114 ? 10.555 4.932 -12.813 1.00 93.88 114 LEU A C 1
ATOM 943 O O . LEU A 1 114 ? 10.833 5.345 -13.941 1.00 93.88 114 LEU A O 1
ATOM 947 N N . ALA A 1 115 ? 11.492 4.633 -11.910 1.00 93.81 115 ALA A N 1
ATOM 948 C CA . ALA A 1 115 ? 12.919 4.695 -12.207 1.00 93.81 115 ALA A CA 1
ATOM 949 C C . ALA A 1 115 ? 13.291 3.728 -13.343 1.00 93.81 115 ALA A C 1
ATOM 951 O O . ALA A 1 115 ? 13.991 4.123 -14.277 1.00 93.81 115 ALA A O 1
ATOM 952 N N . MET A 1 116 ? 12.758 2.503 -13.312 1.00 94.56 116 MET A N 1
ATOM 953 C CA . MET A 1 116 ? 12.950 1.507 -14.366 1.00 94.56 116 MET A CA 1
ATOM 954 C C . MET A 1 116 ? 12.402 1.993 -15.713 1.00 94.56 116 MET A C 1
ATOM 956 O O . MET A 1 116 ? 13.121 1.959 -16.707 1.00 94.56 116 MET A O 1
ATOM 960 N N . HIS A 1 117 ? 11.168 2.503 -15.767 1.00 93.69 117 HIS A N 1
ATOM 961 C CA . HIS A 1 117 ? 10.576 3.004 -17.010 1.00 93.69 117 HIS A CA 1
ATOM 962 C C . HIS A 1 117 ? 11.329 4.208 -17.581 1.00 93.69 117 HIS A C 1
ATOM 964 O O . HIS A 1 117 ? 11.531 4.278 -18.795 1.00 93.69 117 HIS A O 1
ATOM 970 N N . LYS A 1 118 ? 11.796 5.128 -16.727 1.00 93.25 118 LYS A N 1
ATOM 971 C CA . LYS A 1 118 ? 12.620 6.265 -17.163 1.00 93.25 118 LYS A CA 1
ATOM 972 C C . LYS A 1 118 ? 13.970 5.808 -17.712 1.00 93.25 118 LYS A C 1
ATOM 974 O O . LYS A 1 118 ? 14.356 6.277 -18.776 1.00 93.25 118 LYS A O 1
ATOM 979 N N . ALA A 1 119 ? 14.646 4.868 -17.053 1.00 94.25 119 ALA A N 1
ATOM 980 C CA . ALA A 1 119 ? 15.901 4.304 -17.551 1.00 94.25 119 ALA A CA 1
ATOM 981 C C . ALA A 1 119 ? 15.701 3.559 -18.883 1.00 94.25 119 ALA A C 1
ATOM 983 O O . ALA A 1 119 ? 16.412 3.811 -19.855 1.00 94.25 119 ALA A O 1
ATOM 984 N N . HIS A 1 120 ? 14.676 2.706 -18.959 1.00 93.56 120 HIS A N 1
ATOM 985 C CA . HIS A 1 120 ? 14.338 1.956 -20.166 1.00 93.56 120 HIS A CA 1
ATOM 986 C C . HIS A 1 120 ? 13.984 2.867 -21.340 1.00 93.56 120 HIS A C 1
ATOM 988 O O . HIS A 1 120 ? 14.374 2.580 -22.465 1.00 93.56 120 HIS A O 1
ATOM 994 N N . LYS A 1 121 ? 13.306 3.995 -21.101 1.00 93.19 121 LYS A N 1
ATOM 995 C CA . LYS A 1 121 ? 13.008 4.972 -22.153 1.00 93.19 121 LYS A CA 1
ATOM 996 C C . LYS A 1 121 ? 14.277 5.440 -22.875 1.00 93.19 121 LYS A C 1
ATOM 998 O O . LYS A 1 121 ? 14.287 5.460 -24.105 1.00 93.19 121 LYS A O 1
ATOM 1003 N N . PHE A 1 122 ? 15.320 5.811 -22.131 1.00 93.12 122 PHE A N 1
ATOM 1004 C CA . PHE A 1 122 ? 16.595 6.241 -22.716 1.00 93.12 122 PHE A CA 1
ATOM 1005 C C . PHE A 1 122 ? 17.340 5.080 -23.372 1.00 93.12 122 PHE A C 1
ATOM 1007 O O . PHE A 1 122 ? 17.865 5.237 -24.467 1.00 93.12 122 PHE A O 1
ATOM 1014 N N . TYR A 1 123 ? 17.327 3.908 -22.738 1.00 95.88 123 TYR A N 1
ATOM 1015 C CA . TYR A 1 123 ? 17.943 2.699 -23.279 1.00 95.88 123 TYR A CA 1
ATOM 1016 C C . TYR A 1 123 ? 17.376 2.315 -24.656 1.00 95.88 123 TYR A C 1
ATOM 1018 O O . TYR A 1 123 ? 18.131 2.137 -25.609 1.00 95.88 123 TYR A O 1
ATOM 1026 N N . TRP A 1 124 ? 16.048 2.257 -24.795 1.00 95.62 124 TRP A N 1
ATOM 1027 C CA . TRP A 1 124 ? 15.410 1.925 -26.073 1.00 95.62 124 TRP A CA 1
ATOM 1028 C C . TRP A 1 124 ? 15.631 2.993 -27.136 1.00 95.62 124 TRP A C 1
ATOM 1030 O O . TRP A 1 124 ? 15.775 2.662 -28.308 1.00 95.62 124 TRP A O 1
ATOM 1040 N N . TYR A 1 125 ? 15.698 4.261 -26.729 1.00 95.31 125 TYR A N 1
ATOM 1041 C CA . TYR A 1 125 ? 16.004 5.352 -27.647 1.00 95.31 125 TYR A CA 1
ATOM 1042 C C . TYR A 1 125 ? 17.427 5.244 -28.206 1.00 95.31 125 TYR A C 1
ATOM 1044 O O . TYR A 1 125 ? 17.614 5.343 -29.412 1.00 95.31 125 TYR A O 1
ATOM 1052 N N . ALA A 1 126 ? 18.412 4.942 -27.355 1.00 95.56 126 ALA A N 1
ATOM 1053 C CA . ALA A 1 126 ? 19.789 4.727 -27.792 1.00 95.56 126 ALA A CA 1
ATOM 1054 C C . ALA A 1 126 ? 19.909 3.538 -28.763 1.00 95.56 126 ALA A C 1
ATOM 1056 O O . ALA A 1 126 ? 20.628 3.619 -29.755 1.00 95.56 126 ALA A O 1
ATOM 1057 N N . HIS A 1 127 ? 19.171 2.449 -28.519 1.00 94.31 127 HIS A N 1
ATOM 1058 C CA . HIS A 1 127 ? 19.114 1.315 -29.448 1.00 94.31 127 HIS A CA 1
ATOM 1059 C C . HIS A 1 127 ? 18.451 1.670 -30.780 1.00 94.31 127 HIS A C 1
ATOM 1061 O O . HIS A 1 127 ? 18.951 1.275 -31.828 1.00 94.31 127 HIS A O 1
ATOM 1067 N N . TYR A 1 128 ? 17.365 2.442 -30.748 1.00 96.25 128 TYR A N 1
ATOM 1068 C CA . TYR A 1 128 ? 16.736 2.972 -31.954 1.00 96.25 128 TYR A CA 1
ATOM 1069 C C . TYR A 1 128 ? 17.721 3.817 -32.779 1.00 96.25 128 TYR A C 1
ATOM 1071 O O . TYR A 1 128 ? 17.838 3.601 -33.985 1.00 96.25 128 TYR A O 1
ATOM 1079 N N . GLU A 1 129 ? 18.462 4.733 -32.146 1.00 95.75 129 GLU A N 1
ATOM 1080 C CA . GLU A 1 129 ? 19.463 5.564 -32.830 1.00 95.75 129 GLU A CA 1
ATOM 1081 C C . GLU A 1 129 ? 20.602 4.718 -33.412 1.00 95.75 129 GLU A C 1
ATOM 1083 O O . GLU A 1 129 ? 21.002 4.926 -34.556 1.00 95.75 129 GLU A O 1
ATOM 1088 N N . PHE A 1 130 ? 21.081 3.725 -32.658 1.00 95.38 130 PHE A N 1
ATOM 1089 C CA . PHE A 1 130 ? 22.128 2.813 -33.111 1.00 95.38 130 PHE A CA 1
ATOM 1090 C C . PHE A 1 130 ? 21.703 1.985 -34.330 1.00 95.38 130 PHE A C 1
ATOM 1092 O O . PHE A 1 130 ? 22.456 1.891 -35.297 1.00 95.38 130 PHE A O 1
ATOM 1099 N N . GLU A 1 131 ? 20.505 1.396 -34.305 1.00 92.75 131 GLU A N 1
ATOM 1100 C CA . GLU A 1 131 ? 19.983 0.614 -35.432 1.00 92.75 131 GLU A CA 1
ATOM 1101 C C . GLU A 1 131 ? 19.703 1.489 -36.656 1.00 92.75 131 GLU A C 1
ATOM 1103 O O . GLU A 1 131 ? 20.027 1.091 -37.774 1.00 92.75 131 GLU A O 1
ATOM 1108 N N . SER A 1 132 ? 19.177 2.699 -36.448 1.00 92.56 132 SER A N 1
ATOM 1109 C CA . SER A 1 132 ? 18.878 3.649 -37.528 1.00 92.56 132 SER A CA 1
ATOM 1110 C C . SER A 1 132 ? 20.135 4.183 -38.220 1.00 92.56 132 SER A C 1
ATOM 1112 O O . SER A 1 132 ? 20.085 4.532 -39.395 1.00 92.56 132 SER A O 1
ATOM 1114 N N . ALA A 1 133 ? 21.263 4.252 -37.506 1.00 94.25 133 ALA A N 1
ATOM 1115 C CA . ALA A 1 133 ? 22.534 4.753 -38.029 1.00 94.25 133 ALA A CA 1
ATOM 1116 C C . ALA A 1 133 ? 23.346 3.706 -38.818 1.00 94.25 133 ALA A C 1
ATOM 1118 O O . ALA A 1 133 ? 24.414 4.030 -39.343 1.00 94.25 133 ALA A O 1
ATOM 1119 N N . LYS A 1 134 ? 22.885 2.450 -38.898 1.00 94.00 134 LYS A N 1
ATOM 1120 C CA . LYS A 1 134 ? 23.547 1.411 -39.701 1.00 94.00 134 LYS A CA 1
ATOM 1121 C C . LYS A 1 134 ? 23.441 1.733 -41.194 1.00 94.00 134 LYS A C 1
ATOM 1123 O O . LYS A 1 134 ? 22.441 2.265 -41.653 1.00 94.00 134 LYS A O 1
ATOM 1128 N N . GLU A 1 135 ? 24.446 1.327 -41.973 1.00 90.69 135 GLU A N 1
ATOM 1129 C CA . GLU A 1 135 ? 24.480 1.530 -43.434 1.00 90.69 135 GLU A CA 1
ATOM 1130 C C . GLU A 1 135 ? 23.296 0.857 -44.159 1.00 90.69 135 GLU A C 1
ATOM 1132 O O . GLU A 1 135 ? 22.821 1.340 -45.185 1.00 90.69 135 GLU A O 1
ATOM 1137 N N . LYS A 1 136 ? 22.795 -0.252 -43.598 1.00 91.50 136 LYS A N 1
ATOM 1138 C CA . LYS A 1 136 ? 21.556 -0.929 -44.002 1.00 91.50 136 LYS A CA 1
ATOM 1139 C C . LYS A 1 136 ? 20.734 -1.246 -42.747 1.00 91.50 136 LYS A C 1
ATOM 1141 O O . LYS A 1 136 ? 20.959 -2.300 -42.147 1.00 91.50 136 LYS A O 1
ATOM 1146 N N . PRO A 1 137 ? 19.858 -0.334 -42.301 1.00 90.62 137 PRO A N 1
ATOM 1147 C CA . PRO A 1 137 ? 19.060 -0.538 -41.100 1.00 90.62 137 PRO A CA 1
ATOM 1148 C C . PRO A 1 137 ? 17.990 -1.612 -41.332 1.00 90.62 137 PRO A C 1
ATOM 1150 O O . PRO A 1 137 ? 17.403 -1.695 -42.411 1.00 90.62 137 PRO A O 1
ATOM 1153 N N . ASP A 1 138 ? 17.724 -2.432 -40.314 1.00 93.62 138 ASP A N 1
ATOM 1154 C CA . ASP A 1 138 ? 16.557 -3.317 -40.309 1.00 93.62 138 ASP A CA 1
ATOM 1155 C C . ASP A 1 138 ? 15.337 -2.520 -39.837 1.00 93.62 138 ASP A C 1
ATOM 1157 O O . ASP A 1 138 ? 15.191 -2.224 -38.648 1.00 93.62 138 ASP A O 1
ATOM 1161 N N . GLU A 1 139 ? 14.458 -2.169 -40.776 1.00 93.50 139 GLU A N 1
ATOM 1162 C CA . GLU A 1 139 ? 13.262 -1.361 -40.517 1.00 93.50 139 GLU A CA 1
ATOM 1163 C C . GLU A 1 139 ? 12.380 -1.948 -39.403 1.00 93.50 139 GLU A C 1
ATOM 1165 O O . GLU A 1 139 ? 11.809 -1.195 -38.612 1.00 93.50 139 GLU A O 1
ATOM 1170 N N . LYS A 1 140 ? 12.319 -3.282 -39.271 1.00 94.00 140 LYS A N 1
ATOM 1171 C CA . LYS A 1 140 ? 11.507 -3.937 -38.234 1.00 94.00 140 LYS A CA 1
ATOM 1172 C C . LYS A 1 140 ? 12.083 -3.731 -36.839 1.00 94.00 140 LYS A C 1
ATOM 1174 O O . LYS A 1 140 ? 11.328 -3.517 -35.890 1.00 94.00 140 LYS A O 1
ATOM 1179 N N . GLU A 1 141 ? 13.403 -3.809 -36.690 1.00 91.88 141 GLU A N 1
ATOM 1180 C CA . GLU A 1 141 ? 14.061 -3.579 -35.398 1.00 91.88 141 GLU A CA 1
ATOM 1181 C C . GLU A 1 141 ? 14.048 -2.088 -35.031 1.00 91.88 141 GLU A C 1
ATOM 1183 O O . GLU A 1 141 ? 13.780 -1.748 -33.877 1.00 91.88 141 GLU A O 1
ATOM 1188 N N . VAL A 1 142 ? 14.222 -1.194 -36.011 1.00 93.00 142 VAL A N 1
ATOM 1189 C CA . VAL A 1 142 ? 14.084 0.259 -35.817 1.00 93.00 142 VAL A CA 1
ATOM 1190 C C . VAL A 1 142 ? 12.687 0.608 -35.290 1.00 93.00 142 VAL A C 1
ATOM 1192 O O . VAL A 1 142 ? 12.562 1.250 -34.241 1.00 93.00 142 VAL A O 1
ATOM 1195 N N . GLU A 1 143 ? 11.629 0.133 -35.954 1.00 95.25 143 GLU A N 1
ATOM 1196 C CA . GLU A 1 143 ? 10.245 0.366 -35.528 1.00 95.25 143 GLU A CA 1
ATOM 1197 C C . GLU A 1 143 ? 9.976 -0.217 -34.131 1.00 95.25 143 GLU A C 1
ATOM 1199 O O . GLU A 1 143 ? 9.377 0.430 -33.267 1.00 95.25 143 GLU A O 1
ATOM 1204 N N . LYS A 1 144 ? 10.460 -1.431 -33.864 1.00 95.69 144 LYS A N 1
ATOM 1205 C CA . LYS A 1 144 ? 10.310 -2.109 -32.572 1.00 95.69 144 LYS A CA 1
ATOM 1206 C C . LYS A 1 144 ? 10.951 -1.328 -31.424 1.00 95.69 144 LYS A C 1
ATOM 1208 O O . LYS A 1 144 ? 10.295 -1.129 -30.398 1.00 95.69 144 LYS A O 1
ATOM 1213 N N . PHE A 1 145 ? 12.194 -0.864 -31.568 1.00 94.81 145 PHE A N 1
ATOM 1214 C CA . PHE A 1 145 ? 12.864 -0.096 -30.513 1.00 94.81 145 PHE A CA 1
ATOM 1215 C C . PHE A 1 145 ? 12.208 1.266 -30.288 1.00 94.81 145 PHE A C 1
ATOM 1217 O O . PHE A 1 145 ? 12.028 1.677 -29.136 1.00 94.81 145 PHE A O 1
ATOM 1224 N N . TYR A 1 146 ? 11.750 1.921 -31.357 1.00 94.19 146 TYR A N 1
ATOM 1225 C CA . TYR A 1 146 ? 10.967 3.148 -31.243 1.00 94.19 146 TYR A CA 1
ATOM 1226 C C . TYR A 1 146 ? 9.644 2.917 -30.491 1.00 94.19 146 TYR A C 1
ATOM 1228 O O . TYR A 1 146 ? 9.309 3.641 -29.548 1.00 94.19 146 TYR A O 1
ATOM 1236 N N . ASN A 1 147 ? 8.927 1.841 -30.817 1.00 96.12 147 ASN A N 1
ATOM 1237 C CA . ASN A 1 147 ? 7.702 1.455 -30.121 1.00 96.12 147 ASN A CA 1
ATOM 1238 C C . ASN A 1 147 ? 7.956 1.143 -28.636 1.00 96.12 147 ASN A C 1
ATOM 1240 O O . ASN A 1 147 ? 7.168 1.543 -27.774 1.00 96.12 147 ASN A O 1
ATOM 1244 N N . TYR A 1 148 ? 9.071 0.492 -28.292 1.00 95.62 148 TYR A N 1
ATOM 1245 C CA . TYR A 1 148 ? 9.455 0.260 -26.894 1.00 95.62 148 TYR A CA 1
ATOM 1246 C C . TYR A 1 148 ? 9.807 1.543 -26.139 1.00 95.62 148 TYR A C 1
ATOM 1248 O O . TYR A 1 148 ? 9.437 1.671 -24.964 1.00 95.62 148 TYR A O 1
ATOM 1256 N N . HIS A 1 149 ? 10.451 2.513 -26.791 1.00 93.88 149 HIS A N 1
ATOM 1257 C CA . HIS A 1 149 ? 10.669 3.845 -26.229 1.00 93.88 149 HIS A CA 1
ATOM 1258 C C . HIS A 1 149 ? 9.335 4.529 -25.894 1.00 93.88 149 HIS A C 1
ATOM 1260 O O . HIS A 1 149 ? 9.122 4.967 -24.756 1.00 93.88 149 HIS A O 1
ATOM 1266 N N . MET A 1 150 ? 8.411 4.560 -26.857 1.00 95.81 150 MET A N 1
ATOM 1267 C CA . MET A 1 150 ? 7.100 5.189 -26.691 1.00 95.81 150 MET A CA 1
ATOM 1268 C C . MET A 1 150 ? 6.265 4.495 -25.611 1.00 95.81 150 MET A C 1
ATOM 1270 O O . MET A 1 150 ? 5.701 5.160 -24.737 1.00 95.81 150 MET A O 1
ATOM 1274 N N . ASN A 1 151 ? 6.258 3.160 -25.590 1.00 95.31 151 ASN A N 1
ATOM 1275 C CA . ASN A 1 151 ? 5.576 2.375 -24.563 1.00 95.31 151 ASN A CA 1
ATOM 1276 C C . ASN A 1 151 ? 6.167 2.635 -23.167 1.00 95.31 151 ASN A C 1
ATOM 1278 O O . ASN A 1 151 ? 5.430 2.886 -22.216 1.00 95.31 151 ASN A O 1
ATOM 1282 N N . SER A 1 152 ? 7.498 2.672 -23.041 1.00 92.81 152 SER A N 1
ATOM 1283 C CA . SER A 1 152 ? 8.166 2.994 -21.769 1.00 92.81 152 SER A CA 1
ATOM 1284 C C . SER A 1 152 ? 7.826 4.407 -21.288 1.00 92.81 152 SER A C 1
ATOM 1286 O O . SER A 1 152 ? 7.628 4.618 -20.093 1.00 92.81 152 SER A O 1
ATOM 1288 N N . SER A 1 153 ? 7.688 5.370 -22.206 1.00 91.88 153 SER A N 1
ATOM 1289 C CA . SER A 1 153 ? 7.247 6.727 -21.873 1.00 91.88 153 SER A CA 1
ATOM 1290 C C . SER A 1 153 ? 5.788 6.780 -21.410 1.00 91.88 153 SER A C 1
ATOM 1292 O O . SER A 1 153 ? 5.473 7.563 -20.515 1.00 91.88 153 SER A O 1
ATOM 1294 N N . SER A 1 154 ? 4.901 5.980 -22.006 1.00 94.50 154 SER A N 1
ATOM 1295 C CA . SER A 1 154 ? 3.496 5.897 -21.589 1.00 94.50 154 SER A CA 1
ATOM 1296 C C . SER A 1 154 ? 3.375 5.256 -20.203 1.00 94.50 154 SER A C 1
ATOM 1298 O O . SER A 1 154 ? 2.777 5.843 -19.302 1.00 94.50 154 SER A O 1
ATOM 1300 N N . LYS A 1 155 ? 4.073 4.135 -19.978 1.00 93.94 155 LYS A N 1
ATOM 1301 C CA . LYS A 1 155 ? 4.140 3.464 -18.671 1.00 93.94 155 LYS A CA 1
ATOM 1302 C C . LYS A 1 155 ? 4.706 4.364 -17.576 1.00 93.94 155 LYS A C 1
ATOM 1304 O O . LYS A 1 155 ? 4.151 4.407 -16.488 1.00 93.94 155 LYS A O 1
ATOM 1309 N N . ALA A 1 156 ? 5.745 5.152 -17.864 1.00 92.94 156 ALA A N 1
ATOM 1310 C CA . ALA A 1 156 ? 6.267 6.124 -16.903 1.00 92.94 156 ALA A CA 1
ATOM 1311 C C . ALA A 1 156 ? 5.196 7.137 -16.453 1.00 92.94 156 ALA A C 1
ATOM 1313 O O . ALA A 1 156 ? 5.091 7.416 -15.260 1.00 92.94 156 ALA A O 1
ATOM 1314 N N . ARG A 1 157 ? 4.377 7.654 -17.382 1.00 92.44 157 ARG A N 1
ATOM 1315 C CA . ARG A 1 157 ? 3.272 8.576 -17.057 1.00 92.44 157 ARG A CA 1
ATOM 1316 C C . ARG A 1 157 ? 2.175 7.884 -16.251 1.00 92.44 157 ARG A C 1
ATOM 1318 O O . ARG A 1 157 ? 1.669 8.455 -15.291 1.00 92.44 157 ARG A O 1
ATOM 1325 N N . GLU A 1 158 ? 1.833 6.648 -16.606 1.00 94.25 158 GLU A N 1
ATOM 1326 C CA . GLU A 1 158 ? 0.860 5.853 -15.854 1.00 94.25 158 GLU A CA 1
ATOM 1327 C C . GLU A 1 158 ? 1.327 5.619 -14.407 1.00 94.25 158 GLU A C 1
ATOM 1329 O O . GLU A 1 158 ? 0.564 5.832 -13.464 1.00 94.25 158 GLU A O 1
ATOM 1334 N N . THR A 1 159 ? 2.597 5.253 -14.210 1.00 91.81 159 THR A N 1
ATOM 1335 C CA . THR A 1 159 ? 3.185 5.085 -12.875 1.00 91.81 159 THR A CA 1
ATOM 1336 C C . THR A 1 159 ? 3.260 6.412 -12.113 1.00 91.81 159 THR A C 1
ATOM 1338 O O . THR A 1 159 ? 3.045 6.423 -10.903 1.00 91.81 159 THR A O 1
ATOM 1341 N N . GLU A 1 160 ? 3.512 7.547 -12.776 1.00 90.12 160 GLU A N 1
ATOM 1342 C CA . GLU A 1 160 ? 3.456 8.876 -12.143 1.00 90.12 160 GLU A CA 1
ATOM 1343 C C . GLU A 1 160 ? 2.055 9.209 -11.622 1.00 90.12 160 GLU A C 1
ATOM 1345 O O . GLU A 1 160 ? 1.932 9.652 -10.477 1.00 90.12 160 GLU A O 1
ATOM 1350 N N . ASN A 1 161 ? 1.011 8.920 -12.403 1.00 91.81 161 ASN A N 1
ATOM 1351 C CA . ASN A 1 161 ? -0.377 9.095 -11.975 1.00 91.81 161 ASN A CA 1
ATOM 1352 C C . ASN A 1 161 ? -0.697 8.195 -10.772 1.00 91.81 161 ASN A C 1
ATOM 1354 O O . ASN A 1 161 ? -1.116 8.691 -9.728 1.00 91.81 161 ASN A O 1
ATOM 1358 N N . LYS A 1 162 ? -0.367 6.895 -10.853 1.00 90.12 162 LYS A N 1
ATOM 1359 C CA . LYS A 1 162 ? -0.528 5.952 -9.729 1.00 90.12 162 LYS A CA 1
ATOM 1360 C C . LYS A 1 162 ? 0.221 6.412 -8.479 1.00 90.12 162 LYS A C 1
ATOM 1362 O O . LYS A 1 162 ? -0.273 6.257 -7.362 1.00 90.12 162 LYS A O 1
ATOM 1367 N N . LYS A 1 163 ? 1.425 6.971 -8.634 1.00 90.56 163 LYS A N 1
ATOM 1368 C CA . LYS A 1 163 ? 2.210 7.517 -7.521 1.00 90.56 163 LYS A CA 1
ATOM 1369 C C . LYS A 1 163 ? 1.507 8.714 -6.886 1.00 90.56 163 LYS A C 1
ATOM 1371 O O . LYS A 1 163 ? 1.465 8.788 -5.662 1.00 90.56 163 LYS A O 1
ATOM 1376 N N . SER A 1 164 ? 0.977 9.627 -7.699 1.00 86.56 164 SER A N 1
ATOM 1377 C CA . SER A 1 164 ? 0.229 10.798 -7.230 1.00 86.56 164 SER A CA 1
ATOM 1378 C C . SER A 1 164 ? -1.007 10.385 -6.431 1.00 86.56 164 SER A C 1
ATOM 1380 O O . SER A 1 164 ? -1.183 10.842 -5.302 1.00 86.56 164 SER A O 1
ATOM 1382 N N . ASP A 1 165 ? -1.797 9.448 -6.956 1.00 87.25 165 ASP A N 1
ATOM 1383 C CA . ASP A 1 165 ? -3.006 8.950 -6.292 1.00 87.25 165 ASP A CA 1
ATOM 1384 C C . ASP A 1 165 ? -2.676 8.254 -4.965 1.00 87.25 165 ASP A C 1
ATOM 1386 O O . ASP A 1 165 ? -3.287 8.521 -3.928 1.00 87.25 165 ASP A O 1
ATOM 1390 N N . ASN A 1 166 ? -1.652 7.395 -4.960 1.00 85.81 166 ASN A N 1
ATOM 1391 C CA . ASN A 1 166 ? -1.208 6.708 -3.747 1.00 85.81 166 ASN A CA 1
ATOM 1392 C C . ASN A 1 166 ? -0.620 7.676 -2.710 1.00 85.81 166 ASN A C 1
ATOM 1394 O O . ASN A 1 166 ? -0.828 7.492 -1.509 1.00 85.81 166 ASN A O 1
ATOM 1398 N N . PHE A 1 167 ? 0.081 8.723 -3.149 1.00 85.25 167 PHE A N 1
ATOM 1399 C CA . PHE A 1 167 ? 0.583 9.768 -2.262 1.00 85.25 167 PHE A CA 1
ATOM 1400 C C . PHE A 1 167 ? -0.567 10.557 -1.626 1.00 85.25 167 PHE A C 1
ATOM 1402 O O . PHE A 1 167 ? -0.606 10.677 -0.402 1.00 85.25 167 PHE A O 1
ATOM 1409 N N . ALA A 1 168 ? -1.541 11.011 -2.419 1.00 83.19 168 ALA A N 1
ATOM 1410 C CA . ALA A 1 168 ? -2.723 11.716 -1.923 1.00 83.19 168 ALA A CA 1
ATOM 1411 C C . ALA A 1 168 ? -3.519 10.868 -0.914 1.00 83.19 168 ALA A C 1
ATOM 1413 O O . ALA A 1 168 ? -3.898 11.360 0.149 1.00 83.19 168 ALA A O 1
ATOM 1414 N N . ASN A 1 169 ? -3.692 9.573 -1.198 1.00 81.25 169 ASN A N 1
ATOM 1415 C CA . ASN A 1 169 ? -4.329 8.619 -0.286 1.00 81.25 169 ASN A CA 1
ATOM 1416 C C . ASN A 1 169 ? -3.544 8.412 1.016 1.00 81.25 169 ASN A C 1
ATOM 1418 O O . ASN A 1 169 ? -4.135 8.231 2.079 1.00 81.25 169 ASN A O 1
ATOM 1422 N N . THR A 1 170 ? -2.212 8.428 0.951 1.00 79.44 170 THR A N 1
ATOM 1423 C CA . THR A 1 170 ? -1.366 8.285 2.144 1.00 79.44 170 THR A CA 1
ATOM 1424 C C . THR A 1 170 ? -1.452 9.536 3.017 1.00 79.44 170 THR A C 1
ATOM 1426 O O . THR A 1 170 ? -1.614 9.425 4.232 1.00 79.44 170 THR A O 1
ATOM 1429 N N . VAL A 1 171 ? -1.402 10.723 2.404 1.00 81.00 171 VAL A N 1
ATOM 1430 C CA . VAL A 1 171 ? -1.507 12.008 3.109 1.00 81.00 171 VAL A CA 1
ATOM 1431 C C . VAL A 1 171 ? -2.878 12.164 3.770 1.00 81.00 171 VAL A C 1
ATOM 1433 O O . VAL A 1 171 ? -2.933 12.425 4.972 1.00 81.00 171 VAL A O 1
ATOM 1436 N N . SER A 1 172 ? -3.974 11.927 3.043 1.00 78.44 172 SER A N 1
ATOM 1437 C CA . SER A 1 172 ? -5.332 12.032 3.601 1.00 78.44 172 SER A CA 1
ATOM 1438 C C . SER A 1 172 ? -5.555 11.072 4.772 1.00 78.44 172 SER A C 1
ATOM 1440 O O . SER A 1 172 ? -6.096 11.463 5.806 1.00 78.44 172 SER A O 1
ATOM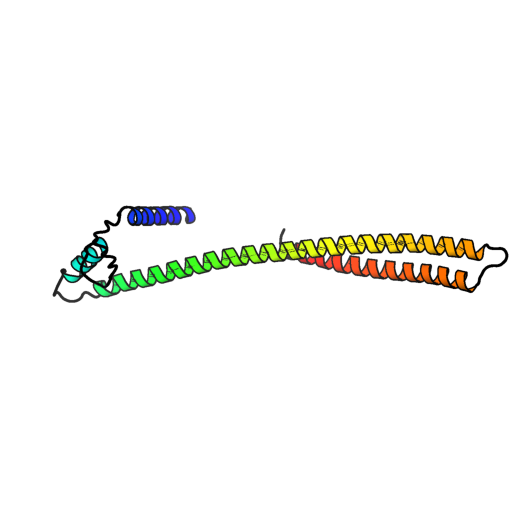 1442 N N . LYS A 1 173 ? -5.068 9.828 4.665 1.00 72.56 173 LYS A N 1
ATOM 1443 C CA . LYS A 1 173 ? -5.118 8.870 5.775 1.00 72.56 173 LYS A CA 1
ATOM 1444 C C . LYS A 1 173 ? -4.282 9.338 6.963 1.00 72.56 173 LYS A C 1
ATOM 1446 O O . LYS A 1 173 ? -4.779 9.293 8.079 1.00 72.56 173 LYS A O 1
ATOM 1451 N N . SER A 1 174 ? -3.061 9.830 6.751 1.00 70.94 174 SER A N 1
ATOM 1452 C CA . SER A 1 174 ? -2.215 10.309 7.854 1.00 70.94 174 SER A CA 1
ATOM 1453 C C . SER A 1 174 ? -2.844 11.465 8.646 1.00 70.94 174 SER A C 1
ATOM 1455 O O . SER A 1 174 ? -2.763 11.468 9.871 1.00 70.94 174 SER A O 1
ATOM 1457 N N . GLN A 1 175 ? -3.557 12.378 7.975 1.00 71.12 175 GLN A N 1
ATOM 1458 C CA . GLN A 1 175 ? -4.280 13.486 8.613 1.00 71.12 175 GLN A CA 1
ATOM 1459 C C . GLN A 1 175 ? -5.478 13.014 9.448 1.00 71.12 175 GLN A C 1
ATOM 1461 O O . GLN A 1 175 ? -5.709 13.531 10.537 1.00 71.12 175 GLN A O 1
ATOM 1466 N N . ASN A 1 176 ? -6.211 11.999 8.978 1.00 64.88 176 ASN A N 1
ATOM 1467 C CA . ASN A 1 176 ? -7.357 11.445 9.708 1.00 64.88 176 ASN A CA 1
ATOM 1468 C C . ASN A 1 176 ? -6.958 10.712 10.999 1.00 64.88 176 ASN A C 1
ATOM 1470 O O . ASN A 1 176 ? -7.787 10.569 11.896 1.00 64.88 176 ASN A O 1
ATOM 1474 N N . TYR A 1 177 ? -5.707 10.257 11.106 1.00 61.16 177 TYR A N 1
ATOM 1475 C CA . TYR A 1 177 ? -5.236 9.478 12.251 1.00 61.16 177 TYR A CA 1
ATOM 1476 C C . TYR A 1 177 ? -4.466 10.283 13.309 1.00 61.16 177 TYR A C 1
ATOM 1478 O O . TYR A 1 177 ? -4.064 9.672 14.296 1.00 61.16 177 TYR A O 1
ATOM 1486 N N . ASN A 1 178 ? -4.311 11.611 13.160 1.00 50.09 178 ASN A N 1
ATOM 1487 C CA . ASN A 1 178 ? -3.645 12.499 14.135 1.00 50.09 178 ASN A CA 1
ATOM 1488 C C . ASN A 1 178 ? -2.388 11.846 14.760 1.00 50.09 178 ASN A C 1
ATOM 1490 O O . ASN A 1 178 ? -2.288 11.677 15.979 1.00 50.09 178 ASN A O 1
ATOM 1494 N N . ILE A 1 179 ? -1.469 11.406 13.894 1.00 45.88 179 ILE A N 1
ATOM 1495 C CA . ILE A 1 179 ? -0.096 11.044 14.278 1.00 45.88 179 ILE A CA 1
ATOM 1496 C C . ILE A 1 179 ? 0.758 12.305 14.207 1.00 45.88 179 ILE A C 1
ATOM 1498 O O . ILE A 1 179 ? 0.630 13.024 13.191 1.00 45.88 179 ILE A O 1
#

Foldseek 3Di:
DVVVVVVVVVVVVVVVVPPDDQDDDDDDDDDDPPPDSPPVVVVVVVCVLVVPDPDPDDPCNVVVVVVVVVVVVVVVVVVVVVVVVVVVVVVVVVVLVVVLVVLVVVLVVLVVLLVVLVVQLVVLVVQLVVQVPDPDHDPVSNVVSVVSNVVSVVSNVVSVVVNVVSVVVSVVSCVVVVD